Protein AF-A0A1F2VMP0-F1 (afdb_monomer_lite)

pLDDT: mean 93.99, std 5.21, range [65.81, 98.44]

Structure (mmCIF, N/CA/C/O backbone):
data_AF-A0A1F2VMP0-F1
#
_entry.id   AF-A0A1F2VMP0-F1
#
loop_
_atom_site.group_PDB
_atom_site.id
_atom_site.type_symbol
_atom_site.label_atom_id
_atom_site.label_alt_id
_atom_site.label_comp_id
_atom_site.label_asym_id
_atom_site.label_entity_id
_atom_site.label_seq_id
_atom_site.pdbx_PDB_ins_code
_atom_site.Cartn_x
_atom_site.Cartn_y
_atom_site.Cartn_z
_atom_site.occupancy
_atom_site.B_iso_or_equiv
_atom_site.auth_seq_id
_atom_site.auth_comp_id
_atom_site.auth_asym_id
_atom_site.auth_atom_id
_atom_site.pdbx_PDB_model_num
ATOM 1 N N . MET A 1 1 ? -1.640 -7.910 -5.877 1.00 92.38 1 MET A N 1
ATOM 2 C CA . MET A 1 1 ? -0.638 -8.771 -5.195 1.00 92.38 1 MET A CA 1
ATOM 3 C C . MET A 1 1 ? -0.187 -8.123 -3.891 1.00 92.38 1 MET A C 1
ATOM 5 O O . MET A 1 1 ? -0.345 -6.916 -3.798 1.00 92.38 1 MET A O 1
ATOM 9 N N . ASP A 1 2 ? 0.391 -8.843 -2.920 1.00 95.44 2 ASP A N 1
ATOM 10 C CA . ASP A 1 2 ? 0.981 -8.183 -1.735 1.00 95.44 2 ASP A CA 1
ATOM 11 C C . ASP A 1 2 ? 2.223 -7.358 -2.151 1.00 95.44 2 ASP A C 1
ATOM 13 O O . ASP A 1 2 ? 3.178 -7.9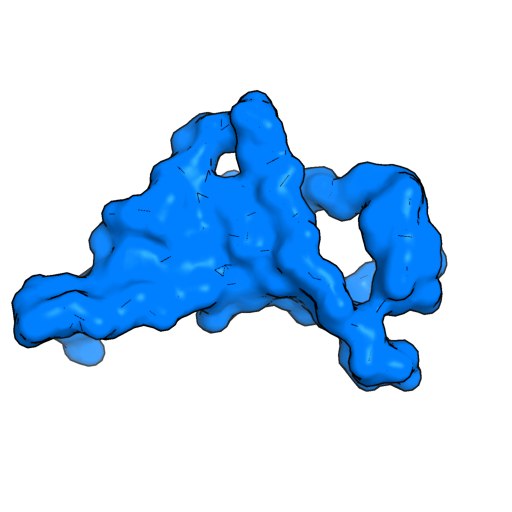50 -2.661 1.00 95.44 2 ASP A O 1
ATOM 17 N N . PRO A 1 3 ? 2.248 -6.023 -1.954 1.00 96.06 3 PRO A N 1
ATOM 18 C CA . PRO A 1 3 ? 3.380 -5.177 -2.347 1.00 96.06 3 PRO A CA 1
ATOM 19 C C . PRO A 1 3 ? 4.701 -5.556 -1.663 1.00 96.06 3 PRO A C 1
ATOM 21 O O . PRO A 1 3 ? 5.770 -5.343 -2.234 1.00 96.06 3 PRO A O 1
ATOM 24 N N . ARG A 1 4 ? 4.656 -6.177 -0.478 1.00 95.88 4 ARG A N 1
ATOM 25 C CA . ARG A 1 4 ? 5.858 -6.606 0.259 1.00 95.88 4 ARG A CA 1
ATOM 26 C C . ARG A 1 4 ? 6.556 -7.795 -0.393 1.00 95.88 4 ARG A C 1
ATOM 28 O O . ARG A 1 4 ? 7.737 -8.010 -0.144 1.00 95.88 4 ARG A O 1
ATOM 35 N N . ARG A 1 5 ? 5.838 -8.563 -1.223 1.00 94.75 5 ARG A N 1
ATOM 36 C CA . ARG A 1 5 ? 6.431 -9.626 -2.048 1.00 94.75 5 ARG A CA 1
ATOM 37 C C . ARG A 1 5 ? 7.158 -9.077 -3.274 1.00 94.75 5 ARG A C 1
ATOM 39 O O . ARG A 1 5 ? 8.019 -9.762 -3.802 1.00 94.75 5 ARG A O 1
ATOM 46 N N . VAL A 1 6 ? 6.813 -7.863 -3.704 1.00 94.69 6 VAL A N 1
ATOM 47 C CA . VAL A 1 6 ? 7.448 -7.176 -4.840 1.00 94.69 6 VAL A CA 1
ATOM 48 C C . VAL A 1 6 ? 8.691 -6.437 -4.385 1.00 94.69 6 VAL A C 1
ATOM 50 O O . VAL A 1 6 ? 9.758 -6.582 -4.965 1.00 94.69 6 VAL A O 1
ATOM 53 N N . MET A 1 7 ? 8.544 -5.644 -3.326 1.00 94.44 7 MET A N 1
ATOM 54 C CA . MET A 1 7 ? 9.616 -4.838 -2.773 1.00 94.44 7 MET A CA 1
ATOM 55 C C . MET A 1 7 ? 9.748 -5.147 -1.282 1.00 94.44 7 MET A C 1
ATOM 57 O O . MET A 1 7 ? 8.966 -4.632 -0.471 1.00 94.44 7 MET A O 1
ATOM 61 N N . PRO A 1 8 ? 10.729 -5.982 -0.896 1.00 93.06 8 PRO A N 1
ATOM 62 C CA . PRO A 1 8 ? 11.076 -6.170 0.504 1.00 93.06 8 PRO A CA 1
ATOM 63 C C . PRO A 1 8 ? 11.364 -4.809 1.152 1.00 93.06 8 PRO A C 1
ATOM 65 O O . PRO A 1 8 ? 12.143 -4.017 0.629 1.00 93.06 8 PRO A O 1
ATOM 68 N N . GLY A 1 9 ? 10.695 -4.507 2.266 1.00 91.94 9 GLY A N 1
ATOM 69 C CA . GLY A 1 9 ? 10.771 -3.192 2.918 1.00 91.94 9 GLY A CA 1
ATOM 70 C C . GLY A 1 9 ? 9.704 -2.181 2.479 1.00 91.94 9 GLY A C 1
ATOM 71 O O . GLY A 1 9 ? 9.723 -1.044 2.946 1.00 91.94 9 GLY A O 1
ATOM 72 N N . TYR A 1 10 ? 8.748 -2.573 1.630 1.00 94.56 10 TYR A N 1
ATOM 73 C CA . TYR A 1 10 ? 7.578 -1.746 1.345 1.00 94.56 10 TYR A CA 1
ATOM 74 C C . TYR A 1 10 ? 6.812 -1.392 2.631 1.00 94.56 10 TYR A C 1
ATOM 76 O O . TYR A 1 10 ? 6.362 -2.280 3.365 1.00 94.56 10 TYR A O 1
ATOM 84 N N . HIS A 1 11 ? 6.626 -0.095 2.875 1.00 91.88 11 HIS A N 1
ATOM 85 C CA . HIS A 1 11 ? 5.895 0.423 4.020 1.00 91.88 11 HIS A CA 1
ATOM 86 C C . HIS A 1 11 ? 4.935 1.538 3.608 1.00 91.88 11 HIS A C 1
ATOM 88 O O . HIS A 1 11 ? 5.289 2.488 2.918 1.00 91.88 11 HIS A O 1
ATOM 94 N N . VAL A 1 12 ? 3.703 1.445 4.088 1.00 90.12 12 VAL A N 1
ATOM 95 C CA . VAL A 1 12 ? 2.670 2.451 3.872 1.00 90.12 12 VAL A CA 1
ATOM 96 C C . VAL A 1 12 ? 1.864 2.581 5.151 1.00 90.12 12 VAL A C 1
ATOM 98 O O . VAL A 1 12 ? 1.393 1.593 5.717 1.00 90.12 12 VAL A O 1
ATOM 101 N N . ALA A 1 13 ? 1.727 3.815 5.619 1.00 90.00 13 ALA A N 1
ATOM 102 C CA . ALA A 1 13 ? 0.809 4.137 6.692 1.00 90.00 13 ALA A CA 1
ATOM 103 C C . ALA A 1 13 ? -0.598 4.308 6.111 1.00 90.00 13 ALA A C 1
ATOM 105 O O . ALA A 1 13 ? -0.759 4.894 5.041 1.00 90.00 13 ALA A O 1
ATOM 106 N N . LEU A 1 14 ? -1.612 3.818 6.826 1.00 93.31 14 LEU A N 1
ATOM 107 C CA . LEU A 1 14 ? -3.010 4.123 6.531 1.00 93.31 14 LEU A CA 1
ATOM 108 C C . LEU A 1 14 ? -3.410 5.378 7.319 1.00 93.31 14 LEU A C 1
ATOM 110 O O . LEU A 1 14 ? -3.481 5.286 8.552 1.00 93.31 14 LEU A O 1
ATOM 114 N N . PRO A 1 15 ? -3.668 6.525 6.663 1.00 91.50 15 PRO A N 1
ATOM 115 C CA . PRO A 1 15 ? -4.108 7.729 7.358 1.00 91.50 15 PRO A CA 1
ATOM 116 C C . PRO A 1 15 ? -5.399 7.480 8.157 1.00 91.50 15 PRO A C 1
ATOM 118 O O . PRO A 1 15 ? -6.234 6.683 7.721 1.00 91.50 15 PRO A O 1
ATOM 121 N N . PRO A 1 16 ? -5.630 8.176 9.287 1.00 94.06 16 PRO A N 1
ATOM 122 C CA . PRO A 1 16 ? -6.837 7.982 10.098 1.00 94.06 16 PRO A CA 1
ATOM 123 C C . PRO A 1 16 ? -8.149 8.146 9.317 1.00 94.06 16 PRO A C 1
ATOM 125 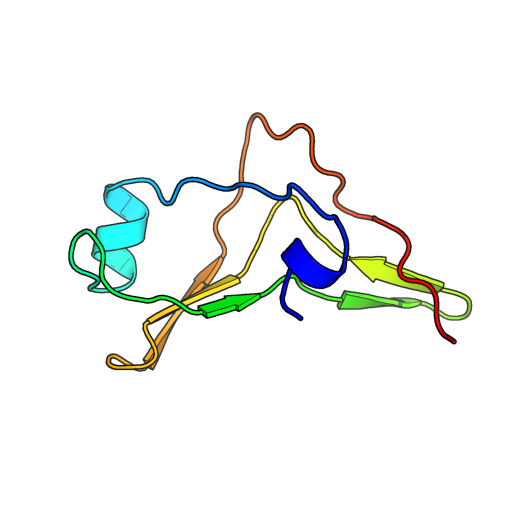O O . PRO A 1 16 ? -9.079 7.365 9.506 1.00 94.06 16 PRO A O 1
ATOM 128 N N . ALA A 1 17 ? -8.209 9.110 8.392 1.00 94.56 17 ALA A N 1
ATOM 129 C CA . ALA A 1 17 ? -9.379 9.328 7.541 1.00 94.56 17 ALA A CA 1
ATOM 130 C C . ALA A 1 17 ? -9.669 8.122 6.630 1.00 94.56 17 ALA A C 1
ATOM 132 O O . ALA A 1 17 ? -10.811 7.685 6.512 1.00 94.56 17 ALA A O 1
ATOM 133 N N . ASP A 1 18 ? -8.635 7.534 6.032 1.00 95.94 18 ASP A N 1
ATOM 134 C CA . ASP A 1 18 ? -8.768 6.349 5.187 1.00 95.94 18 ASP A CA 1
ATOM 135 C C . ASP A 1 18 ? -9.073 5.090 6.005 1.00 95.94 18 ASP A C 1
ATOM 137 O O . ASP A 1 18 ? -9.886 4.268 5.585 1.00 95.94 18 ASP A O 1
ATOM 141 N N . ARG A 1 19 ? -8.515 4.973 7.217 1.00 97.00 19 ARG A N 1
ATOM 142 C CA . ARG A 1 19 ? -8.868 3.912 8.172 1.00 97.00 19 ARG A CA 1
ATOM 143 C C . ARG A 1 19 ? -10.353 3.941 8.527 1.00 97.00 19 ARG A C 1
ATOM 145 O O . ARG A 1 19 ? -10.995 2.893 8.539 1.00 97.00 19 ARG A O 1
ATOM 152 N N . HIS A 1 20 ? -10.899 5.132 8.763 1.00 97.19 20 HIS A N 1
ATOM 153 C CA . HIS A 1 20 ? -12.328 5.309 9.003 1.00 97.19 20 HIS A CA 1
ATOM 154 C C . HIS A 1 20 ? -13.163 4.870 7.789 1.00 97.19 20 HIS A C 1
ATOM 156 O O . HIS A 1 20 ? -14.174 4.193 7.951 1.00 97.19 20 HIS A O 1
ATOM 162 N N . ARG A 1 21 ? -12.721 5.182 6.562 1.00 97.50 21 ARG A N 1
ATOM 163 C CA . ARG A 1 21 ? -13.424 4.792 5.324 1.00 97.50 21 ARG A CA 1
ATOM 164 C C . ARG A 1 21 ? -13.492 3.283 5.099 1.00 97.50 21 ARG A C 1
ATOM 166 O O . ARG A 1 21 ? -14.441 2.834 4.472 1.00 97.50 21 ARG A O 1
ATOM 173 N N . VAL A 1 22 ? -12.516 2.516 5.589 1.00 97.75 22 VAL A N 1
ATOM 174 C CA . VAL A 1 22 ? -12.543 1.040 5.545 1.00 97.75 22 VAL A CA 1
ATOM 175 C C . VAL A 1 22 ? -13.118 0.403 6.813 1.00 97.75 22 VAL A C 1
ATOM 177 O O . VAL A 1 22 ? -13.003 -0.810 6.987 1.00 97.75 22 VAL A O 1
ATOM 180 N N . GLU A 1 23 ? -13.718 1.197 7.707 1.00 98.00 23 GLU A N 1
ATOM 181 C CA . GLU A 1 23 ? -14.322 0.737 8.967 1.00 98.00 23 GLU A CA 1
ATOM 182 C C . GLU A 1 23 ? -13.390 -0.158 9.803 1.00 98.00 23 GLU A C 1
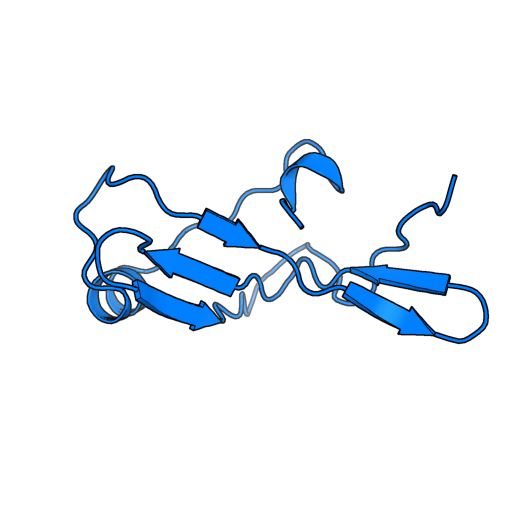ATOM 184 O O . GLU A 1 23 ? -13.806 -1.182 10.350 1.00 98.00 23 GLU A O 1
ATOM 189 N N . ALA A 1 24 ? -12.103 0.188 9.859 1.00 97.62 24 ALA A N 1
ATOM 190 C CA . ALA A 1 24 ? -11.102 -0.614 10.549 1.00 97.62 24 ALA A CA 1
ATOM 191 C C . ALA A 1 24 ? -10.710 0.006 11.890 1.00 97.62 24 ALA A C 1
ATOM 193 O O . ALA A 1 24 ? -10.474 1.211 11.993 1.00 97.62 24 ALA A O 1
ATOM 194 N N . SER A 1 25 ? -10.559 -0.833 12.908 1.00 95.75 25 SER A N 1
ATOM 195 C CA . SER A 1 25 ? -9.962 -0.409 14.177 1.00 95.75 25 SER A CA 1
ATOM 196 C C . SER A 1 25 ? -8.441 -0.249 14.045 1.00 95.75 25 SER A C 1
ATOM 198 O O . SER A 1 25 ? -7.816 -0.666 13.060 1.00 95.75 25 SER A O 1
ATOM 200 N N . GLU A 1 26 ? -7.807 0.380 15.033 1.00 93.19 26 GLU A N 1
ATOM 201 C CA . GLU A 1 26 ? -6.348 0.356 15.140 1.00 93.19 26 GLU A CA 1
ATOM 202 C C . GLU A 1 26 ? -5.861 -1.086 15.362 1.00 93.19 26 GLU A C 1
ATOM 204 O O . GLU A 1 26 ? -6.491 -1.862 16.076 1.00 93.19 26 GLU A O 1
ATOM 209 N N . GLY A 1 27 ? -4.778 -1.479 14.685 1.00 91.50 27 GLY A N 1
ATOM 210 C CA . GLY A 1 27 ? -4.233 -2.842 14.752 1.00 91.50 27 GLY A CA 1
ATOM 211 C C . GLY A 1 27 ? -5.055 -3.933 14.049 1.00 91.50 27 GLY A C 1
ATOM 212 O O . GLY A 1 27 ? -4.575 -5.059 13.935 1.00 91.50 27 GLY A O 1
ATOM 213 N N . GLU A 1 28 ? -6.254 -3.631 13.537 1.00 95.38 28 GLU A N 1
ATOM 214 C CA . GLU A 1 28 ? -7.059 -4.611 12.802 1.00 95.38 28 GLU A CA 1
ATOM 215 C C . GLU A 1 28 ? -6.339 -5.047 11.510 1.00 95.38 28 GLU A C 1
ATOM 217 O O . GLU A 1 28 ? -5.849 -4.190 10.762 1.00 95.38 28 GLU A O 1
ATOM 222 N N . PRO A 1 29 ? -6.239 -6.362 11.227 1.00 95.06 29 PRO A N 1
ATOM 223 C CA . PRO A 1 29 ? -5.561 -6.844 10.033 1.00 95.06 29 PRO A CA 1
ATOM 224 C C . PRO A 1 29 ? -6.329 -6.445 8.769 1.00 95.06 29 PRO A C 1
ATOM 226 O O . PRO A 1 29 ? -7.507 -6.759 8.603 1.00 95.06 29 PRO A O 1
ATOM 229 N N . LEU A 1 30 ? -5.621 -5.791 7.849 1.00 97.12 30 LEU A N 1
ATOM 230 C CA . LEU A 1 30 ? -6.124 -5.380 6.539 1.00 97.12 30 LEU A CA 1
ATOM 231 C C . LEU A 1 30 ? -5.348 -6.083 5.429 1.00 97.12 30 LEU A C 1
ATOM 233 O O . LEU A 1 30 ? -4.158 -6.379 5.578 1.00 97.12 30 LEU A O 1
ATOM 237 N N . LEU A 1 31 ? -6.008 -6.313 4.297 1.00 97.44 31 LEU A N 1
ATOM 238 C CA . LEU A 1 31 ? -5.340 -6.771 3.084 1.00 97.44 31 LEU A CA 1
ATOM 239 C C . LEU A 1 31 ? -4.753 -5.570 2.350 1.00 97.44 31 LEU A C 1
ATOM 241 O O . LEU A 1 31 ? -5.424 -4.557 2.167 1.00 97.44 31 LEU A O 1
ATOM 245 N N . TRP A 1 32 ? -3.509 -5.714 1.906 1.00 97.19 32 TRP A N 1
ATOM 246 C CA . TRP A 1 32 ? -2.777 -4.702 1.153 1.00 97.19 32 TRP A CA 1
ATOM 247 C C . TRP A 1 32 ? -2.427 -5.273 -0.211 1.00 97.19 32 TRP A C 1
ATOM 249 O O . TRP A 1 32 ? -1.756 -6.301 -0.300 1.00 97.19 32 TRP A O 1
ATOM 259 N N . LEU A 1 33 ? -2.905 -4.627 -1.268 1.00 97.94 33 LEU A N 1
ATOM 260 C CA . LEU A 1 33 ? -2.825 -5.133 -2.627 1.00 97.94 33 LEU A CA 1
ATOM 261 C C . LEU A 1 33 ? -2.289 -4.047 -3.557 1.00 97.94 33 LEU A C 1
ATOM 263 O O . LEU A 1 33 ? -2.925 -3.022 -3.754 1.00 97.94 33 LEU A O 1
ATOM 267 N N . ALA A 1 34 ? -1.146 -4.281 -4.187 1.00 97.31 34 ALA A N 1
ATOM 268 C CA . ALA A 1 34 ? -0.712 -3.473 -5.316 1.00 97.31 34 ALA A CA 1
ATOM 269 C C . ALA A 1 34 ? -1.408 -3.925 -6.606 1.00 97.31 34 ALA A C 1
ATOM 271 O O . ALA A 1 34 ? -1.618 -5.131 -6.826 1.00 97.31 34 ALA A O 1
ATOM 272 N N . LEU A 1 35 ? -1.743 -2.943 -7.445 1.00 97.12 35 LEU A N 1
ATOM 273 C CA . LEU A 1 35 ? -2.281 -3.157 -8.784 1.00 97.12 35 LEU A CA 1
ATOM 274 C C . LEU A 1 35 ? -1.163 -3.558 -9.743 1.00 97.12 35 LEU A C 1
ATOM 276 O O . LEU A 1 35 ? -0.053 -3.031 -9.664 1.00 97.12 35 LEU A O 1
ATOM 280 N N . VAL A 1 36 ? -1.493 -4.466 -10.659 1.00 96.75 36 VAL A N 1
ATOM 281 C CA . VAL A 1 36 ? -0.601 -4.939 -11.719 1.00 96.75 36 VAL A CA 1
ATOM 282 C C . VAL A 1 36 ? -1.175 -4.486 -13.045 1.00 96.75 36 VAL A C 1
ATOM 284 O O . VAL A 1 36 ? -2.323 -4.807 -13.353 1.00 96.75 36 VAL A O 1
ATOM 287 N N . ARG A 1 37 ? -0.386 -3.757 -13.825 1.00 95.50 37 ARG A N 1
ATOM 288 C CA . ARG A 1 37 ? -0.658 -3.516 -15.236 1.00 95.50 37 ARG A CA 1
ATOM 289 C C . ARG A 1 37 ? 0.140 -4.524 -16.051 1.00 95.50 37 ARG A C 1
ATOM 291 O O . ARG A 1 37 ? 1.347 -4.645 -15.862 1.00 95.50 37 ARG A O 1
ATOM 298 N N . LEU A 1 38 ? -0.547 -5.242 -16.929 1.00 94.81 38 LEU A N 1
ATOM 299 C CA . LEU A 1 38 ? 0.079 -6.099 -17.927 1.00 94.81 38 LEU A CA 1
ATOM 300 C C . LEU A 1 38 ? 0.124 -5.320 -19.241 1.00 94.81 38 LEU A C 1
ATOM 302 O O . LEU A 1 38 ? -0.923 -4.949 -19.768 1.00 94.81 38 LEU A O 1
ATOM 306 N N . ASP A 1 39 ? 1.332 -5.071 -19.726 1.00 88.69 39 ASP A N 1
ATOM 307 C CA . ASP A 1 39 ? 1.608 -4.550 -21.063 1.00 88.69 39 ASP A CA 1
ATOM 308 C C . ASP A 1 39 ? 2.137 -5.713 -21.936 1.00 88.69 39 ASP A C 1
ATOM 310 O O . ASP A 1 39 ? 2.349 -6.817 -21.431 1.00 88.69 39 ASP A O 1
ATOM 314 N N . SER A 1 40 ? 2.351 -5.500 -23.242 1.00 85.88 40 SER A N 1
ATOM 315 C CA . SER A 1 40 ? 2.755 -6.571 -24.178 1.00 85.88 40 SER A CA 1
ATOM 316 C C . SER A 1 40 ? 4.002 -7.346 -23.738 1.00 85.88 40 SER A C 1
ATOM 318 O O . SER A 1 40 ? 4.051 -8.560 -23.907 1.00 85.88 40 SER A O 1
ATOM 320 N N . ASP A 1 41 ? 4.975 -6.653 -23.138 1.00 88.31 41 ASP A N 1
ATOM 321 C CA . ASP A 1 41 ? 6.312 -7.188 -22.833 1.00 88.31 41 ASP A CA 1
ATOM 322 C C . ASP A 1 41 ? 6.731 -6.981 -21.364 1.00 88.31 41 ASP A C 1
ATOM 324 O O . ASP A 1 41 ? 7.912 -7.085 -21.000 1.00 88.31 41 ASP A O 1
ATOM 328 N N . ALA A 1 42 ? 5.786 -6.596 -20.501 1.00 92.88 42 ALA A N 1
ATOM 329 C CA . ALA A 1 42 ? 6.079 -6.286 -19.108 1.00 92.88 42 ALA A CA 1
ATOM 330 C C . ALA A 1 42 ? 4.857 -6.431 -18.199 1.00 92.88 42 ALA A C 1
ATOM 332 O O . ALA A 1 42 ? 3.742 -6.064 -18.559 1.00 92.88 42 ALA A O 1
ATOM 333 N N . ALA A 1 43 ? 5.108 -6.859 -16.964 1.00 95.88 43 ALA A N 1
ATOM 334 C CA . ALA A 1 43 ? 4.208 -6.624 -15.847 1.00 95.88 43 ALA A CA 1
ATOM 335 C C . ALA A 1 43 ? 4.766 -5.483 -14.991 1.00 95.88 43 ALA A C 1
ATOM 337 O O . ALA A 1 43 ? 5.938 -5.487 -14.609 1.00 95.88 43 ALA A O 1
ATOM 338 N N . LEU A 1 4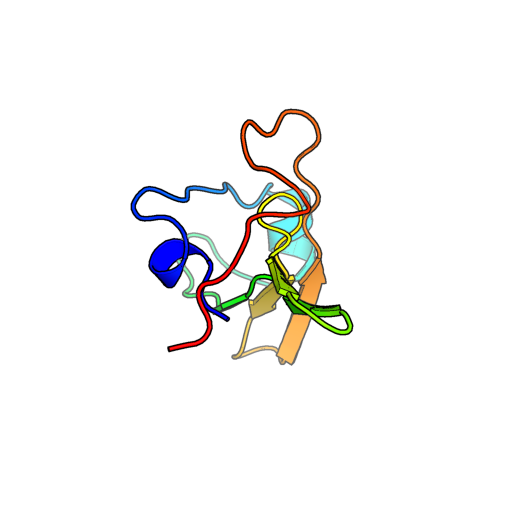4 ? 3.927 -4.494 -14.703 1.00 96.94 44 LEU A N 1
ATOM 339 C CA . LEU A 1 44 ? 4.284 -3.307 -13.935 1.00 96.94 44 LEU A CA 1
ATOM 340 C C . LEU A 1 44 ? 3.381 -3.188 -12.712 1.00 96.94 44 LEU A C 1
ATOM 342 O O . LEU A 1 44 ? 2.175 -3.416 -12.789 1.00 96.94 44 LEU A O 1
ATOM 346 N N . VAL A 1 45 ? 3.960 -2.820 -11.576 1.00 97.38 45 VAL A N 1
ATOM 347 C CA . VAL A 1 45 ? 3.284 -2.754 -10.282 1.00 97.38 45 VAL A CA 1
ATOM 348 C C . VAL A 1 45 ? 3.248 -1.322 -9.791 1.00 97.38 45 VAL A C 1
ATOM 350 O O . VAL A 1 45 ? 4.288 -0.678 -9.635 1.00 97.38 45 VAL A O 1
ATOM 353 N N . ASN A 1 46 ? 2.047 -0.851 -9.466 1.00 97.06 46 ASN A N 1
ATOM 354 C CA . ASN A 1 46 ? 1.882 0.433 -8.804 1.00 97.06 46 ASN A CA 1
ATOM 355 C C . ASN A 1 46 ? 2.058 0.265 -7.291 1.00 97.06 46 ASN A C 1
ATOM 357 O O . ASN A 1 46 ? 1.140 -0.175 -6.594 1.00 97.06 46 ASN A O 1
ATOM 361 N N . LEU A 1 47 ? 3.241 0.625 -6.792 1.00 96.62 47 LEU A N 1
ATOM 362 C CA . LEU A 1 47 ? 3.564 0.589 -5.364 1.00 96.62 47 LEU A CA 1
ATOM 363 C C . LEU A 1 47 ? 3.164 1.887 -4.642 1.00 96.62 47 LEU A C 1
ATOM 365 O O . LEU A 1 47 ? 3.020 1.891 -3.421 1.00 96.62 47 LEU A O 1
ATOM 369 N N . ARG A 1 48 ? 2.921 2.980 -5.374 1.00 95.94 48 ARG A N 1
ATOM 370 C CA . ARG A 1 48 ? 2.517 4.277 -4.805 1.00 95.94 48 ARG A CA 1
ATOM 371 C C . ARG A 1 48 ? 1.062 4.322 -4.342 1.00 95.94 48 ARG A C 1
ATOM 373 O O . ARG A 1 48 ? 0.729 5.099 -3.448 1.00 95.94 48 ARG A O 1
ATOM 380 N N . ALA A 1 49 ? 0.200 3.537 -4.983 1.00 95.81 49 ALA A N 1
ATOM 381 C CA . ALA A 1 49 ? -1.238 3.591 -4.758 1.00 95.81 49 ALA A CA 1
ATOM 382 C C . ALA A 1 49 ? -1.848 2.207 -4.465 1.00 95.81 49 ALA A C 1
ATOM 384 O O . ALA A 1 49 ? -2.594 1.684 -5.305 1.00 95.81 49 ALA A O 1
ATOM 385 N N . PRO A 1 50 ? -1.522 1.580 -3.317 1.00 96.88 50 PRO A N 1
ATOM 386 C CA . PRO A 1 50 ? -2.076 0.284 -2.953 1.00 96.88 50 PRO A CA 1
ATOM 387 C C . PRO A 1 50 ? -3.591 0.357 -2.724 1.00 96.88 50 PRO A C 1
ATOM 389 O O . PRO A 1 50 ? -4.140 1.347 -2.236 1.00 96.88 50 PRO A O 1
ATOM 392 N N . VAL A 1 51 ? -4.261 -0.749 -3.019 1.00 97.88 51 VAL A N 1
ATOM 393 C CA . VAL A 1 51 ? -5.614 -1.048 -2.562 1.00 97.88 51 VAL A CA 1
ATOM 394 C C . VAL A 1 51 ? -5.535 -1.639 -1.158 1.00 97.88 51 VAL A C 1
ATOM 396 O O . VAL A 1 51 ? -4.781 -2.581 -0.905 1.00 97.88 51 VAL A O 1
ATOM 399 N N . VAL A 1 52 ? -6.333 -1.095 -0.248 1.00 97.75 52 VAL A N 1
ATOM 400 C CA . VAL A 1 52 ? -6.469 -1.550 1.134 1.00 97.75 52 VAL A CA 1
ATOM 401 C C . VAL A 1 52 ? -7.882 -2.065 1.323 1.00 97.75 52 VAL A C 1
ATOM 403 O O . VAL A 1 52 ? -8.837 -1.347 1.030 1.00 97.75 52 VAL A O 1
ATOM 406 N N . VAL A 1 53 ? -8.022 -3.299 1.801 1.00 98.38 53 VAL A N 1
ATOM 407 C CA . VAL A 1 53 ? -9.326 -3.935 2.014 1.00 98.38 53 VAL A CA 1
ATOM 408 C C . VAL A 1 53 ? -9.460 -4.354 3.468 1.00 98.38 53 VAL A C 1
ATOM 410 O O . VAL A 1 53 ? -8.580 -5.028 4.007 1.00 98.38 53 VAL A O 1
ATOM 413 N N . ASN A 1 54 ? -10.586 -4.000 4.082 1.00 98.44 54 ASN A N 1
ATOM 414 C CA . ASN A 1 54 ? -11.059 -4.634 5.302 1.00 98.44 54 ASN A CA 1
ATOM 415 C C . ASN A 1 54 ? -11.885 -5.875 4.920 1.00 98.44 54 ASN A C 1
ATOM 417 O O . ASN A 1 54 ? -13.035 -5.731 4.493 1.00 98.44 54 ASN A O 1
ATOM 421 N N . PRO A 1 55 ? -11.341 -7.099 5.060 1.00 97.75 55 PRO A N 1
ATOM 422 C CA . PRO A 1 55 ? -12.029 -8.307 4.610 1.00 97.75 55 PRO A CA 1
ATOM 423 C C . PRO A 1 55 ? -13.235 -8.667 5.484 1.00 97.75 55 PRO A C 1
ATOM 425 O O . PRO A 1 55 ? -14.129 -9.367 5.026 1.00 97.75 55 PRO A O 1
ATOM 428 N N . ARG A 1 56 ? -13.293 -8.184 6.733 1.00 97.56 56 ARG A N 1
ATOM 429 C CA . ARG A 1 56 ? -14.432 -8.443 7.629 1.00 97.56 56 ARG A CA 1
ATOM 430 C C . ARG A 1 56 ? -15.654 -7.614 7.254 1.00 97.56 56 ARG A C 1
ATOM 432 O O . ARG A 1 56 ? -16.776 -8.034 7.511 1.00 97.56 56 ARG A O 1
ATOM 439 N N . ARG A 1 57 ? -15.421 -6.434 6.677 1.00 97.81 57 ARG A N 1
ATOM 440 C CA . ARG A 1 57 ? -16.461 -5.485 6.257 1.00 97.81 57 ARG A CA 1
ATOM 441 C C . ARG A 1 57 ? -16.726 -5.512 4.758 1.00 97.81 57 ARG A C 1
ATOM 443 O O . ARG A 1 57 ? -17.732 -4.974 4.321 1.00 97.81 57 ARG A O 1
ATOM 450 N N . MET A 1 58 ? -15.845 -6.148 3.986 1.00 97.25 58 MET A N 1
ATOM 451 C CA . MET A 1 58 ? -15.874 -6.147 2.521 1.00 97.25 58 MET A CA 1
ATOM 452 C C . MET A 1 58 ? -15.818 -4.729 1.930 1.00 97.25 58 MET A C 1
ATOM 454 O O . MET A 1 58 ? -16.445 -4.441 0.915 1.00 97.25 58 MET A O 1
ATOM 458 N N . ILE A 1 59 ? -15.031 -3.847 2.557 1.00 98.31 59 ILE A N 1
ATOM 459 C CA . ILE A 1 59 ? -14.823 -2.464 2.110 1.00 98.31 59 ILE A CA 1
ATOM 460 C C . ILE A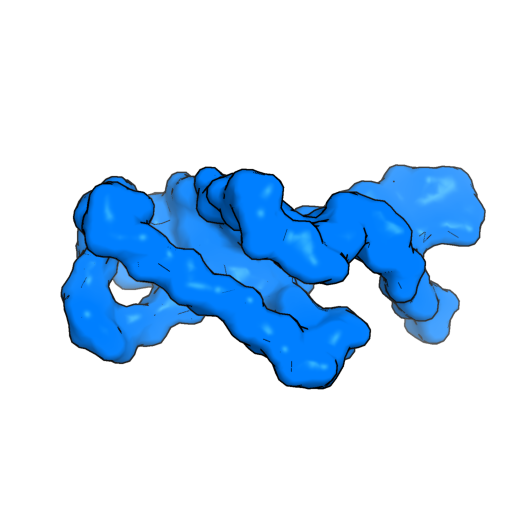 1 59 ? -13.379 -2.307 1.647 1.00 98.31 59 ILE A C 1
ATOM 462 O O . ILE A 1 59 ? -12.446 -2.656 2.374 1.00 98.31 59 ILE A O 1
ATOM 466 N N . GLY A 1 60 ? -13.200 -1.774 0.440 1.00 97.69 60 GLY A N 1
ATOM 467 C CA . GLY A 1 60 ? -11.897 -1.496 -0.150 1.00 97.69 60 GLY A CA 1
ATOM 468 C C . GLY A 1 60 ? -11.760 -0.040 -0.575 1.00 97.69 60 GLY A C 1
ATOM 469 O O . GLY A 1 60 ? -12.709 0.555 -1.083 1.00 97.69 60 GLY A O 1
ATOM 470 N N . ILE A 1 61 ? -10.567 0.520 -0.401 1.00 97.69 61 ILE A N 1
ATOM 471 C CA . ILE A 1 61 ? -10.190 1.839 -0.920 1.00 97.69 61 ILE A CA 1
ATOM 472 C C . ILE A 1 61 ? -8.832 1.755 -1.608 1.00 97.69 61 ILE A C 1
ATOM 474 O O . ILE A 1 61 ? -8.028 0.875 -1.306 1.00 97.69 61 ILE A O 1
ATOM 478 N N . GLN A 1 62 ? -8.550 2.704 -2.494 1.00 96.56 62 GLN A N 1
ATOM 479 C CA . GLN A 1 62 ? -7.198 2.936 -2.983 1.00 96.56 62 GLN A CA 1
ATOM 480 C C . GLN A 1 62 ? -6.590 4.118 -2.228 1.00 96.56 62 GLN A C 1
ATOM 482 O O . GLN A 1 62 ? -7.179 5.198 -2.191 1.00 96.56 62 GLN A O 1
ATOM 487 N N . VAL A 1 63 ? -5.427 3.901 -1.618 1.00 94.31 63 VAL A N 1
ATOM 488 C CA . VAL A 1 63 ? -4.704 4.922 -0.851 1.00 94.31 63 VAL A CA 1
ATOM 489 C C . VAL A 1 63 ? -3.605 5.474 -1.738 1.00 94.31 63 VAL A C 1
ATOM 491 O O . VAL A 1 63 ? -2.740 4.718 -2.160 1.00 94.31 63 VAL A O 1
ATOM 494 N N . ILE A 1 64 ? -3.625 6.773 -2.030 1.00 90.69 64 ILE A N 1
ATOM 495 C CA . ILE A 1 64 ? -2.588 7.427 -2.836 1.00 90.69 64 ILE A CA 1
ATOM 496 C C . ILE A 1 64 ? -1.605 8.116 -1.893 1.00 90.69 64 ILE A C 1
ATOM 498 O O . ILE A 1 64 ? -1.979 9.027 -1.159 1.00 90.69 64 ILE A O 1
ATOM 502 N N . GLN A 1 65 ? -0.340 7.706 -1.934 1.00 84.38 65 GLN A N 1
ATOM 503 C CA . GLN A 1 65 ? 0.726 8.387 -1.206 1.00 84.38 65 GLN A CA 1
ATOM 504 C C . GLN A 1 65 ? 1.260 9.563 -2.042 1.00 84.38 65 GLN A C 1
ATOM 506 O O . GLN A 1 65 ? 1.912 9.346 -3.065 1.00 84.38 65 GLN A O 1
ATOM 511 N N . THR A 1 66 ? 0.981 10.801 -1.622 1.00 82.50 66 THR A N 1
ATOM 512 C CA . THR A 1 66 ? 1.417 12.025 -2.323 1.00 82.50 66 THR A CA 1
ATOM 513 C C . THR A 1 66 ? 2.935 12.204 -2.299 1.00 82.50 66 THR A C 1
ATOM 515 O O . THR A 1 66 ? 3.524 12.450 -3.347 1.00 82.50 66 THR A O 1
ATOM 518 N N . ASP A 1 67 ? 3.570 11.961 -1.150 1.00 86.12 67 ASP A N 1
ATOM 519 C CA . ASP A 1 67 ? 5.025 12.055 -0.958 1.00 86.12 67 ASP A CA 1
ATOM 520 C C . ASP A 1 67 ? 5.644 10.659 -0.806 1.00 86.12 67 ASP A C 1
ATOM 522 O O . ASP A 1 67 ? 6.173 10.281 0.240 1.00 86.12 67 ASP A O 1
ATOM 526 N N . SER A 1 68 ? 5.501 9.838 -1.847 1.00 88.31 68 SER A N 1
ATOM 527 C CA . SER A 1 68 ? 5.970 8.450 -1.840 1.00 88.31 68 SER A CA 1
ATOM 528 C C . SER A 1 68 ? 7.308 8.286 -2.556 1.00 88.31 68 SER A C 1
ATOM 530 O O . SER A 1 68 ? 7.416 8.691 -3.718 1.00 88.31 68 SER A O 1
ATOM 532 N N . PRO A 1 69 ? 8.294 7.593 -1.953 1.00 92.12 69 PRO A N 1
ATOM 533 C CA . PRO A 1 69 ? 9.491 7.167 -2.673 1.00 92.12 69 PRO A CA 1
ATOM 534 C C . PRO A 1 69 ? 9.196 6.013 -3.645 1.00 92.12 69 PRO A C 1
ATOM 536 O O . PRO A 1 69 ? 10.057 5.645 -4.442 1.00 92.12 69 PRO A O 1
ATOM 539 N N . TYR A 1 70 ? 8.002 5.413 -3.582 1.00 95.75 70 TYR A N 1
ATOM 540 C CA . TYR A 1 70 ? 7.677 4.235 -4.370 1.00 95.75 70 TYR A CA 1
ATOM 541 C C . TYR A 1 70 ? 7.232 4.596 -5.799 1.00 95.75 70 TYR A C 1
ATOM 543 O O . TYR A 1 70 ? 6.508 5.584 -6.012 1.00 95.75 70 TYR A O 1
ATOM 551 N N . PRO A 1 71 ? 7.650 3.797 -6.797 1.00 94.81 71 PRO A N 1
ATOM 552 C CA . PRO A 1 71 ? 7.283 3.999 -8.194 1.00 94.81 71 PRO A CA 1
ATOM 553 C C . PRO A 1 71 ? 5.842 3.552 -8.487 1.00 94.81 71 PRO A C 1
ATOM 555 O O . PRO A 1 71 ? 5.249 2.736 -7.774 1.00 94.81 71 PRO A O 1
ATOM 558 N N . VAL A 1 72 ? 5.288 4.080 -9.577 1.00 95.38 72 VAL A N 1
ATOM 559 C CA . VAL A 1 72 ? 3.980 3.666 -10.122 1.00 95.38 72 VAL A CA 1
ATOM 560 C C . VAL A 1 72 ? 4.104 2.513 -11.128 1.00 95.38 72 VAL A C 1
ATOM 562 O O . VAL A 1 72 ? 3.106 1.884 -11.468 1.00 95.38 72 VAL A O 1
ATOM 565 N N . ASP A 1 73 ? 5.321 2.244 -11.591 1.00 95.44 73 ASP A N 1
ATOM 566 C CA . ASP A 1 73 ? 5.685 1.373 -12.706 1.00 95.44 73 ASP A CA 1
ATO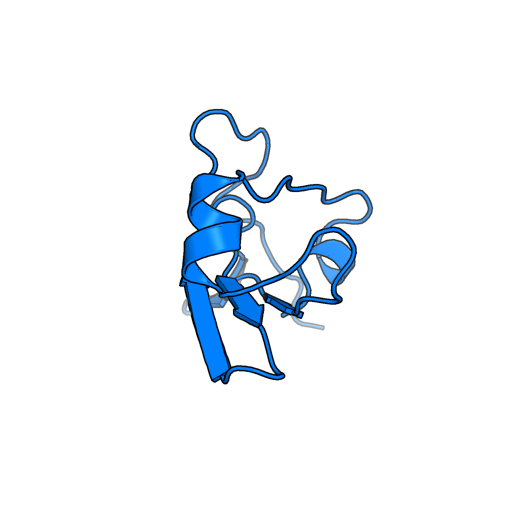M 567 C C . ASP A 1 73 ? 6.851 0.438 -12.335 1.00 95.44 73 ASP A C 1
ATOM 569 O O . ASP A 1 73 ? 7.762 0.193 -13.124 1.00 95.44 73 ASP A O 1
ATOM 573 N N . HIS A 1 74 ? 6.835 -0.114 -11.117 1.00 95.75 74 HIS A N 1
ATOM 574 C CA . HIS A 1 74 ? 7.851 -1.084 -10.713 1.00 95.75 74 HIS A CA 1
ATOM 575 C C . HIS A 1 74 ? 7.766 -2.342 -11.578 1.00 95.75 74 HIS A C 1
ATOM 577 O O . HIS A 1 74 ? 6.713 -2.976 -11.635 1.00 95.75 74 HIS A O 1
ATOM 583 N N . ARG A 1 75 ? 8.864 -2.746 -12.216 1.00 95.38 75 ARG A N 1
ATOM 584 C CA . ARG A 1 75 ? 8.871 -3.949 -13.052 1.00 95.38 75 ARG A CA 1
ATOM 585 C C . ARG A 1 75 ? 8.748 -5.205 -12.190 1.00 95.38 75 ARG A C 1
ATOM 587 O O . ARG A 1 75 ? 9.579 -5.433 -11.318 1.00 95.38 75 ARG A O 1
ATOM 594 N N . LEU A 1 76 ? 7.729 -6.016 -12.457 1.00 93.50 76 LEU A N 1
ATOM 595 C CA . LEU A 1 76 ? 7.579 -7.350 -11.888 1.00 93.50 76 LEU A CA 1
ATOM 596 C C . LEU A 1 76 ? 8.254 -8.360 -12.825 1.00 93.50 76 LEU A C 1
ATOM 598 O O . LEU A 1 76 ? 7.857 -8.441 -13.992 1.00 93.50 76 LEU A O 1
ATOM 602 N N . PRO A 1 77 ? 9.257 -9.117 -12.355 1.00 87.00 77 PRO A N 1
ATOM 603 C CA . PRO A 1 77 ? 9.756 -10.277 -13.082 1.00 87.00 77 PRO A CA 1
ATOM 604 C C . PRO A 1 77 ? 8.621 -11.279 -13.331 1.00 87.00 77 PRO A C 1
ATOM 606 O O . PRO A 1 77 ? 7.795 -11.520 -12.452 1.00 87.00 77 PRO A O 1
ATOM 609 N N . LEU A 1 78 ? 8.545 -11.787 -14.560 1.00 74.94 78 LEU A N 1
ATOM 610 C CA . LEU A 1 78 ? 7.637 -12.862 -14.949 1.00 74.94 78 LEU A CA 1
ATOM 611 C C . LEU A 1 78 ? 8.503 -14.094 -15.197 1.00 74.94 78 LEU A C 1
ATOM 613 O O . LEU A 1 78 ? 8.970 -14.312 -16.313 1.00 74.94 78 LEU A O 1
ATOM 617 N N . ASP A 1 79 ? 8.808 -14.803 -14.123 1.00 65.81 79 ASP A N 1
ATOM 618 C CA . ASP A 1 79 ? 9.450 -16.115 -14.112 1.00 65.81 79 ASP A CA 1
ATOM 619 C C . ASP A 1 79 ? 8.425 -17.259 -14.202 1.00 65.81 79 ASP A C 1
ATOM 621 O O . ASP A 1 79 ? 7.301 -17.121 -13.658 1.00 65.81 79 ASP A O 1
#

Sequence (79 aa):
MDPRRVMPGYHVALPPADRHRVEASEGEPLLWLALVRLDSDAALVNLRAPVVVNPRRMIGIQVIQTDSPYPVDHRLPLD

Foldseek 3Di:
DQVCVQPPVQDDDQDPVNCVQQVHDVPGDKDWAWDWDDDPPFIFTQSQWIWIHDPVSRGIDIDGHPPDPTDGGRTDDDD

Secondary structure (DSSP, 8-state):
--HHHHSTT------HHHHHHTT--TT---EEEEEEEEETTEEEEEEEEEEEEETTTTEEEEPP-TT-SS-SSEEEP--

Radius of gyration: 13.18 Å; chains: 1; bounding box: 28×28×39 Å